Protein AF-A0A7S3UNV9-F1 (afdb_monomer)

Solvent-accessible surface area (backbone atoms only — not comparable to full-atom values): 7408 Å² total; per-residue (Å²): 134,72,67,79,69,52,56,34,62,72,51,47,43,49,57,64,47,16,50,52,36,38,52,50,19,53,47,42,42,50,52,51,50,50,52,62,74,39,43,84,40,73,68,41,42,72,44,40,77,74,46,58,81,75,61,50,29,69,57,27,49,53,32,17,35,69,44,55,42,92,81,70,88,75,78,78,52,71,69,50,49,50,50,46,52,49,54,53,47,36,46,70,75,41,54,66,51,45,53,59,54,51,52,54,54,51,51,44,49,71,68,46,43,64,56,51,53,55,44,38,38,70,41,62,70,49,60,101,82,60,74,124

Nearest PDB structures (foldseek):
  1wox-assembly1_B  TM=8.989E-01  e=9.435E-04  Synechocystis sp. PCC 6803
  5kzl-assembly1_A  TM=8.211E-01  e=1.566E-03  Leptospira interrogans
  1we1-assembly4_D  TM=8.203E-01  e=4.778E-03  Synechocystis sp. PCC 6803
  7u4t-assembly1_1  TM=2.274E-01  e=9.798E-01  Homo sapiens
  6wm3-assembly1_3  TM=2.352E-01  e=2.320E+00  Homo sapiens

Mean predicted aligned error: 7.97 Å

pLDDT: mean 80.89, std 15.2, range [40.84, 97.88]

Sequence (132 aa):
QSVRRRMPLAFADRTLWGRLILEFGWVYAEFESLLKKHSDDEHVARVLPALLPAVRAKAFAADAQYFLGSDHKLEMLPATNHYVKWIQGLGSEDPKQLLVVAYTMIAALLAGGQIIRSFQRTAMGLAADEGL

Organism: Oxyrrhis marina (NCBI:txid2969)

Radius of gyration: 16.24 Å; Cα contacts (8 Å, |Δi|>4): 111; chains: 1; bounding box: 42×36×43 Å

Secondary structure (DSSP, 8-state):
--HHHHHHHHT--HHHHHHHHHHHHHHHHHHHHHHHHTTTSHHHHHHHHHHGGG--HHHHHHHHHHHH-TT---PPPHHHHHHHHHHHHHHHH-GGGHHHHHHHHHHHHHHTHHHHHHHHHHHH---TTS--

InterPro domains:
  IPR002051 Haem oxygenase [PTHR10720] (6-129)
  IPR002051 Haem oxygenase [cd19165] (6-132)
  IPR016053 Haem oxygenase-like [PF01126] (18-131)
  IPR016084 Haem oxygenase-like, multi-helical [G3DSA:1.20.910.10] (1-132)
  IPR016084 Haem oxygenase-like, multi-helical [SSF48613] (11-131)

Structure (mmCIF, N/CA/C/O backbone):
data_AF-A0A7S3UNV9-F1
#
_entry.id   AF-A0A7S3UNV9-F1
#
loop_
_atom_site.group_PDB
_atom_site.id
_atom_site.type_symbol
_atom_site.label_atom_id
_atom_site.label_alt_id
_atom_site.label_comp_id
_atom_site.label_asym_id
_atom_site.label_entity_id
_atom_site.label_seq_id
_atom_site.pdbx_PDB_ins_code
_atom_site.Cartn_x
_atom_site.Cartn_y
_atom_site.Cartn_z
_atom_site.occupancy
_atom_site.B_iso_or_equiv
_atom_site.auth_seq_id
_atom_site.auth_comp_id
_atom_site.auth_asym_id
_atom_site.auth_atom_id
_atom_site.pdbx_PDB_model_num
ATOM 1 N N . GLN A 1 1 ? 23.172 21.349 -11.583 1.00 40.84 1 GLN A N 1
ATOM 2 C CA . GLN A 1 1 ? 22.669 20.754 -12.847 1.00 40.84 1 GLN A CA 1
ATOM 3 C C . GLN A 1 1 ? 22.910 19.231 -12.977 1.00 40.84 1 GLN A C 1
ATOM 5 O O . GLN A 1 1 ? 22.501 18.661 -13.980 1.00 40.84 1 GLN A O 1
ATOM 10 N N . SER A 1 2 ? 23.485 18.525 -11.987 1.00 49.97 2 SER A N 1
ATOM 11 C CA . SER A 1 2 ? 23.842 17.092 -12.111 1.00 49.97 2 SER A CA 1
ATOM 12 C C . SER A 1 2 ? 22.751 16.086 -11.699 1.00 49.97 2 SER A C 1
ATOM 14 O O . SER A 1 2 ? 22.756 14.960 -12.188 1.00 49.97 2 SER A O 1
ATOM 16 N N . VAL A 1 3 ? 21.795 16.467 -10.843 1.00 47.25 3 VAL A N 1
ATOM 17 C CA . VAL A 1 3 ? 20.777 15.538 -10.304 1.00 47.25 3 VAL A CA 1
ATOM 18 C C . VAL A 1 3 ? 19.698 15.185 -11.342 1.00 47.25 3 VAL A C 1
ATOM 20 O O . VAL A 1 3 ? 19.324 14.023 -11.478 1.00 47.25 3 VAL A O 1
ATOM 23 N N . ARG A 1 4 ? 19.270 16.156 -12.164 1.00 45.00 4 ARG A N 1
ATOM 24 C CA . ARG A 1 4 ? 18.191 15.983 -13.162 1.00 45.00 4 ARG A CA 1
ATOM 25 C C . ARG A 1 4 ? 18.486 14.950 -14.257 1.00 45.00 4 ARG A C 1
ATOM 27 O O . ARG A 1 4 ? 17.547 14.420 -14.830 1.00 45.00 4 ARG A O 1
ATOM 34 N N . ARG A 1 5 ? 19.760 14.668 -14.561 1.00 45.50 5 ARG A N 1
ATOM 35 C CA . ARG A 1 5 ? 20.149 13.717 -15.622 1.00 45.50 5 ARG A CA 1
ATOM 36 C C . ARG A 1 5 ? 20.280 12.268 -15.140 1.00 45.50 5 ARG A C 1
ATOM 38 O O . ARG A 1 5 ? 20.221 11.370 -15.965 1.00 45.50 5 ARG A O 1
ATOM 45 N N . ARG A 1 6 ? 20.450 12.028 -13.833 1.00 49.78 6 ARG A N 1
ATOM 46 C CA . ARG A 1 6 ? 20.641 10.671 -13.276 1.00 49.78 6 ARG A CA 1
ATOM 47 C C . ARG A 1 6 ? 19.326 9.966 -12.952 1.00 49.78 6 ARG A C 1
ATOM 49 O O . ARG A 1 6 ? 19.223 8.759 -13.117 1.00 49.78 6 ARG A O 1
ATOM 56 N N . MET A 1 7 ? 18.325 10.731 -12.528 1.00 49.06 7 MET A N 1
ATOM 57 C CA . MET A 1 7 ? 17.007 10.219 -12.146 1.00 49.06 7 MET A CA 1
ATOM 58 C C . MET A 1 7 ? 16.297 9.454 -13.285 1.00 49.06 7 MET A C 1
ATOM 60 O O . MET A 1 7 ? 15.834 8.349 -13.032 1.00 49.06 7 MET A O 1
ATOM 64 N N . PRO A 1 8 ? 16.281 9.943 -14.545 1.00 55.41 8 PRO A N 1
ATOM 65 C CA . PRO A 1 8 ? 15.644 9.233 -15.659 1.00 55.41 8 PRO A CA 1
ATOM 66 C C . PRO A 1 8 ? 16.277 7.867 -15.969 1.00 55.41 8 PRO A C 1
ATOM 68 O O . PRO A 1 8 ? 15.563 6.932 -16.294 1.00 55.41 8 PRO A O 1
ATOM 71 N N . LEU A 1 9 ? 17.599 7.723 -15.815 1.00 54.66 9 LEU A N 1
ATOM 72 C CA . LEU A 1 9 ? 18.312 6.458 -16.046 1.00 54.66 9 LEU A CA 1
ATOM 7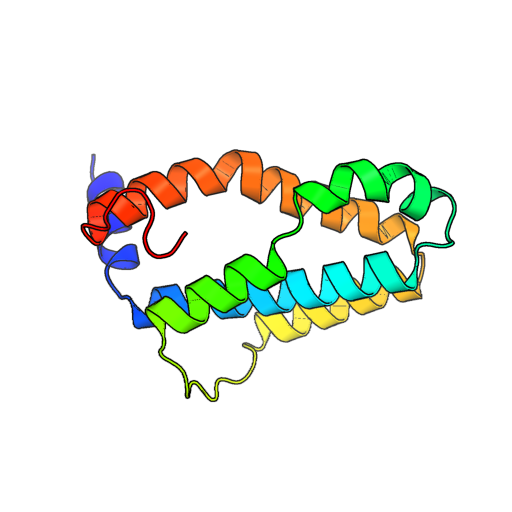3 C C . LEU A 1 9 ? 17.951 5.381 -15.013 1.00 54.66 9 LEU A C 1
ATOM 75 O O . LEU A 1 9 ? 17.797 4.221 -15.375 1.00 54.66 9 LEU A O 1
ATOM 79 N N . ALA A 1 10 ? 17.765 5.761 -13.745 1.00 55.81 10 ALA A N 1
ATOM 80 C CA . ALA A 1 10 ? 17.299 4.838 -12.707 1.00 55.81 10 ALA A CA 1
ATOM 81 C C . ALA A 1 10 ? 15.847 4.373 -12.940 1.00 55.81 10 ALA A C 1
ATOM 83 O O . ALA A 1 10 ? 15.480 3.277 -12.533 1.00 55.81 10 ALA A O 1
ATOM 84 N N . PHE A 1 11 ? 15.041 5.188 -13.629 1.00 61.28 11 PHE A N 1
ATOM 85 C CA . PHE A 1 11 ? 13.677 4.857 -14.046 1.00 61.28 11 PHE A CA 1
ATOM 86 C C . PHE A 1 11 ? 13.594 4.223 -15.440 1.00 61.28 11 PHE A C 1
ATOM 88 O O . PHE A 1 11 ? 12.489 4.047 -15.932 1.00 61.28 11 PHE A O 1
ATOM 95 N N . ALA A 1 12 ? 14.713 3.901 -16.095 1.00 69.69 12 ALA A N 1
ATOM 96 C CA . ALA A 1 12 ? 14.701 3.259 -17.411 1.00 69.69 12 ALA A CA 1
ATOM 97 C C . ALA A 1 12 ? 14.638 1.722 -17.324 1.00 69.69 12 ALA A C 1
ATOM 99 O O . ALA A 1 12 ? 14.251 1.065 -18.290 1.00 69.69 12 ALA A O 1
ATOM 100 N N . ASP A 1 13 ? 14.994 1.138 -16.175 1.00 83.12 13 ASP A N 1
ATOM 101 C CA . ASP A 1 13 ? 14.899 -0.305 -15.956 1.00 83.12 13 ASP A CA 1
ATOM 102 C C . ASP A 1 13 ? 13.440 -0.703 -15.697 1.00 83.12 13 ASP A C 1
ATOM 104 O O . ASP A 1 13 ? 12.874 -0.451 -14.629 1.00 83.12 13 ASP A O 1
ATOM 108 N N . ARG A 1 14 ? 12.829 -1.331 -16.707 1.00 85.44 14 ARG A N 1
ATOM 109 C CA . ARG A 1 14 ? 11.438 -1.794 -16.667 1.00 85.44 14 ARG A CA 1
ATOM 110 C C . ARG A 1 14 ? 11.193 -2.808 -15.556 1.00 85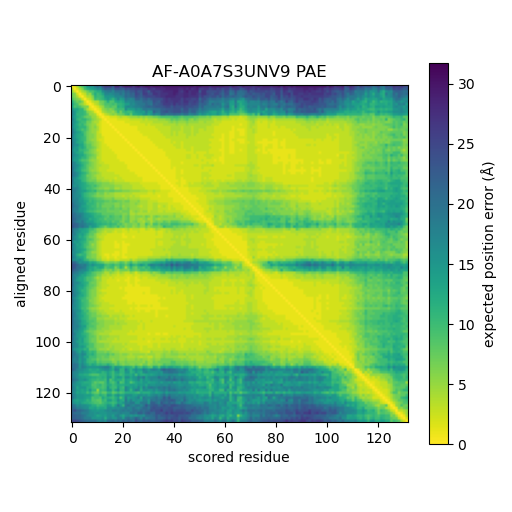.44 14 ARG A C 1
ATOM 112 O O . ARG A 1 14 ? 10.148 -2.747 -14.919 1.00 85.44 14 ARG A O 1
ATOM 119 N N . THR A 1 15 ? 12.136 -3.710 -15.303 1.00 87.25 15 THR A N 1
ATOM 120 C CA . THR A 1 15 ? 11.977 -4.769 -14.301 1.00 87.25 15 THR A CA 1
ATOM 121 C C . THR A 1 15 ? 12.071 -4.192 -12.897 1.00 87.25 15 THR A C 1
ATOM 123 O O . THR A 1 15 ? 11.227 -4.484 -12.051 1.00 87.25 15 THR A O 1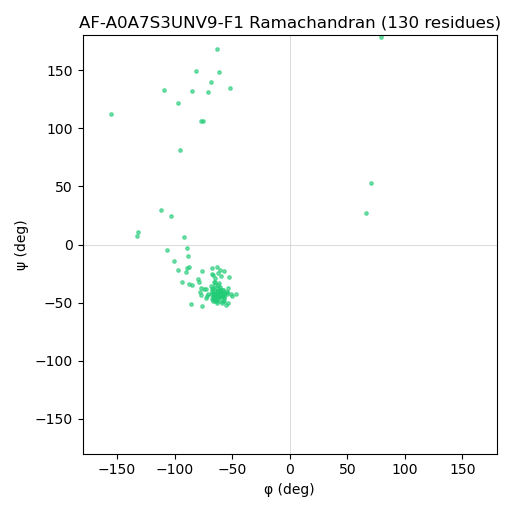
ATOM 126 N N . LEU A 1 16 ? 13.059 -3.330 -12.646 1.00 86.38 16 LEU A N 1
ATOM 127 C CA . LEU A 1 16 ? 13.194 -2.639 -11.363 1.00 86.38 16 LEU A CA 1
ATOM 128 C C . LEU A 1 16 ? 11.979 -1.750 -11.084 1.00 86.38 16 LEU A C 1
ATOM 130 O O . LEU A 1 16 ? 11.471 -1.714 -9.963 1.00 86.38 16 LEU A O 1
ATOM 134 N N . TRP A 1 17 ? 11.489 -1.058 -12.111 1.00 85.25 17 TRP A N 1
ATOM 135 C CA . TRP A 1 17 ? 10.297 -0.234 -11.998 1.00 85.25 17 TRP A CA 1
ATOM 136 C C . TRP A 1 17 ? 9.032 -1.057 -11.738 1.00 85.25 17 TRP A C 1
ATOM 138 O O . TRP A 1 17 ? 8.293 -0.768 -10.799 1.00 85.25 17 TRP A O 1
ATOM 148 N N . GLY A 1 18 ? 8.814 -2.119 -12.515 1.00 88.88 18 GLY A N 1
ATOM 149 C CA . GLY A 1 18 ? 7.702 -3.043 -12.314 1.00 88.88 18 GLY A CA 1
ATOM 150 C C . GLY A 1 18 ? 7.726 -3.672 -10.925 1.00 88.88 18 GLY A C 1
ATOM 151 O O . GLY A 1 18 ? 6.690 -3.769 -10.271 1.00 88.88 18 GLY A O 1
ATOM 152 N N . ARG A 1 19 ? 8.920 -4.011 -10.419 1.00 91.31 19 ARG A N 1
ATOM 153 C CA . ARG A 1 19 ? 9.105 -4.486 -9.047 1.00 91.31 19 ARG A CA 1
ATOM 154 C C . ARG A 1 19 ? 8.657 -3.438 -8.037 1.00 91.31 19 ARG A C 1
ATOM 156 O O . ARG A 1 19 ? 7.909 -3.771 -7.129 1.00 91.31 19 ARG A O 1
ATOM 163 N N . LEU A 1 20 ? 9.089 -2.188 -8.189 1.00 89.06 20 LEU A N 1
ATOM 164 C CA . LEU A 1 20 ? 8.704 -1.108 -7.283 1.00 89.06 20 LEU A CA 1
ATOM 165 C C . LEU A 1 20 ? 7.184 -0.889 -7.273 1.00 89.06 20 LEU A C 1
ATOM 167 O O . LEU A 1 20 ? 6.593 -0.779 -6.202 1.00 89.06 20 LEU A O 1
ATOM 171 N N . ILE A 1 21 ? 6.553 -0.870 -8.451 1.00 89.62 21 ILE A N 1
ATOM 172 C CA . ILE A 1 21 ? 5.092 -0.790 -8.592 1.00 89.62 21 ILE A CA 1
ATOM 173 C C . ILE A 1 21 ? 4.409 -1.945 -7.859 1.00 89.62 21 ILE A C 1
ATOM 175 O O . ILE A 1 21 ? 3.448 -1.703 -7.134 1.00 89.62 21 ILE A O 1
ATOM 179 N N . LEU A 1 22 ? 4.908 -3.175 -8.008 1.00 92.19 22 LEU A N 1
ATOM 180 C CA . LEU A 1 22 ? 4.355 -4.349 -7.334 1.00 92.19 22 LEU A CA 1
ATOM 181 C C . LEU A 1 22 ? 4.443 -4.230 -5.804 1.00 92.19 22 LEU A C 1
ATOM 183 O O . LEU A 1 22 ? 3.456 -4.489 -5.117 1.00 92.19 22 LEU A O 1
ATOM 187 N N . GLU A 1 23 ? 5.584 -3.773 -5.274 1.00 93.69 23 GLU A N 1
ATOM 188 C CA . GLU A 1 23 ? 5.760 -3.548 -3.831 1.00 93.69 23 GLU A CA 1
ATOM 189 C C . GLU A 1 23 ? 4.760 -2.520 -3.286 1.00 93.69 23 GLU A C 1
ATOM 191 O O . GLU A 1 23 ? 4.127 -2.755 -2.256 1.00 93.69 23 GLU A O 1
ATOM 196 N N . PHE A 1 24 ? 4.557 -1.402 -3.995 1.00 90.56 24 PHE A N 1
ATOM 197 C CA . PHE A 1 24 ? 3.495 -0.457 -3.644 1.00 90.56 24 PHE A CA 1
ATOM 198 C C . PHE A 1 24 ? 2.118 -1.115 -3.755 1.00 90.56 24 PHE A C 1
ATOM 200 O O . PHE A 1 24 ? 1.306 -0.979 -2.842 1.00 90.56 24 PHE A O 1
ATOM 207 N N . GLY A 1 25 ? 1.866 -1.868 -4.826 1.00 91.38 25 GLY A N 1
ATOM 208 C CA . GLY A 1 25 ? 0.614 -2.583 -5.056 1.00 91.38 25 GLY A CA 1
ATOM 209 C C . GLY A 1 25 ? 0.183 -3.431 -3.863 1.00 91.38 25 GLY A C 1
ATOM 210 O O . GLY A 1 25 ? -0.972 -3.339 -3.453 1.00 91.38 25 GLY A O 1
ATOM 211 N N . TRP A 1 26 ? 1.106 -4.172 -3.242 1.00 94.44 26 TRP A N 1
ATOM 212 C CA . TRP A 1 26 ? 0.817 -4.949 -2.031 1.00 94.44 26 TRP A CA 1
ATOM 213 C C . TRP A 1 26 ? 0.417 -4.084 -0.834 1.00 94.44 26 TRP A C 1
ATOM 215 O O . TRP A 1 26 ? -0.560 -4.399 -0.156 1.00 94.44 26 TRP A O 1
ATOM 225 N N . VAL A 1 27 ? 1.104 -2.962 -0.602 1.00 93.31 27 VAL A N 1
ATOM 226 C CA . VAL A 1 27 ? 0.747 -2.031 0.483 1.00 93.31 27 VAL A CA 1
ATOM 227 C C . VAL A 1 27 ? -0.642 -1.431 0.266 1.00 93.31 27 VAL A C 1
ATOM 229 O O . VAL A 1 27 ? -1.452 -1.399 1.193 1.00 93.31 27 VAL A O 1
ATOM 232 N N . TYR A 1 28 ? -0.939 -0.971 -0.953 1.00 91.38 28 TYR A N 1
ATOM 233 C CA . TYR A 1 28 ? -2.251 -0.409 -1.282 1.00 91.38 28 TYR A CA 1
ATOM 234 C C . TYR A 1 28 ? -3.355 -1.468 -1.193 1.00 91.38 28 TYR A C 1
ATOM 236 O O . TYR A 1 28 ? -4.431 -1.163 -0.689 1.00 91.38 28 TYR A O 1
ATOM 244 N N . ALA A 1 29 ? -3.095 -2.702 -1.633 1.00 92.69 29 ALA A N 1
ATOM 245 C CA . ALA A 1 29 ? -4.057 -3.798 -1.547 1.00 92.69 29 ALA A CA 1
ATOM 246 C C . ALA A 1 29 ? -4.417 -4.133 -0.094 1.00 92.69 29 ALA A C 1
ATOM 248 O O . ALA A 1 29 ? -5.592 -4.323 0.225 1.00 92.69 29 ALA A O 1
ATOM 249 N N . GLU A 1 30 ? -3.425 -4.160 0.796 1.00 95.25 30 GLU A N 1
ATOM 250 C CA . GLU A 1 30 ? -3.678 -4.407 2.212 1.00 95.25 30 GLU A CA 1
ATOM 251 C C . GLU A 1 30 ? -4.446 -3.245 2.854 1.00 95.25 30 GLU A C 1
ATOM 253 O O . GLU A 1 30 ? -5.453 -3.460 3.527 1.00 95.25 30 GLU A O 1
ATOM 258 N N . PHE A 1 31 ? -4.025 -2.004 2.600 1.00 92.81 31 PHE A N 1
ATOM 259 C CA . PHE A 1 31 ? -4.720 -0.821 3.104 1.00 92.81 31 PHE A CA 1
ATOM 260 C C . PHE A 1 31 ? -6.187 -0.779 2.644 1.00 92.81 31 PHE A C 1
ATOM 262 O O . PHE A 1 31 ? -7.088 -0.528 3.443 1.00 92.81 31 PHE A O 1
ATOM 269 N N . GLU A 1 32 ? -6.445 -1.109 1.377 1.00 91.38 32 GLU A N 1
ATOM 270 C CA . GLU A 1 32 ? -7.795 -1.283 0.834 1.00 91.38 32 GLU A CA 1
ATOM 271 C C . GLU A 1 32 ? -8.623 -2.322 1.573 1.00 91.38 32 GLU A C 1
ATOM 273 O O . GLU A 1 32 ? -9.809 -2.107 1.837 1.00 91.38 32 GLU A O 1
ATOM 278 N N . SER A 1 33 ? -8.012 -3.473 1.841 1.00 93.56 33 SER A N 1
ATOM 279 C CA . SER A 1 33 ? -8.649 -4.574 2.552 1.00 93.56 33 SER A CA 1
ATOM 280 C C . SER A 1 33 ? -9.055 -4.136 3.958 1.00 93.56 33 SER A C 1
ATOM 282 O O . SER A 1 33 ? -10.195 -4.352 4.366 1.00 93.56 33 SER A O 1
ATOM 284 N N . LEU A 1 34 ? -8.170 -3.424 4.663 1.00 94.31 34 LEU A N 1
ATOM 285 C CA . LEU A 1 34 ? -8.430 -2.895 6.002 1.00 94.31 34 LEU A CA 1
ATOM 286 C C . LEU A 1 34 ? -9.535 -1.831 6.003 1.00 94.31 34 LEU A C 1
ATOM 288 O O . LEU A 1 34 ? -10.435 -1.901 6.836 1.00 94.31 34 LEU A O 1
ATOM 292 N N . LEU A 1 35 ? -9.537 -0.897 5.046 1.00 91.25 35 LEU A N 1
ATOM 293 C CA . LEU A 1 35 ? -10.619 0.088 4.919 1.00 91.25 35 LEU A CA 1
ATOM 294 C C . LEU A 1 35 ? -11.985 -0.573 4.692 1.00 91.25 35 LEU A C 1
ATOM 296 O O . LEU A 1 35 ? -12.976 -0.144 5.277 1.00 91.25 35 LEU A O 1
ATOM 300 N N . LYS A 1 36 ? -12.043 -1.624 3.863 1.00 91.88 36 LYS A N 1
ATOM 301 C CA . LYS A 1 36 ? -13.275 -2.397 3.633 1.00 91.88 36 LYS A CA 1
ATOM 302 C C . LYS A 1 36 ? -13.681 -3.187 4.873 1.00 91.88 36 LYS A C 1
ATOM 304 O O . LYS A 1 36 ? -14.853 -3.215 5.213 1.00 91.88 36 LYS A O 1
ATOM 309 N N . LYS A 1 37 ? -12.721 -3.811 5.558 1.00 95.06 37 LYS A N 1
ATOM 310 C CA . LYS A 1 37 ? -12.955 -4.574 6.791 1.00 95.06 37 LYS A CA 1
ATOM 311 C C . LYS A 1 37 ? -13.532 -3.701 7.907 1.00 95.06 37 LYS A C 1
ATOM 313 O O . LYS A 1 37 ? -14.350 -4.178 8.684 1.00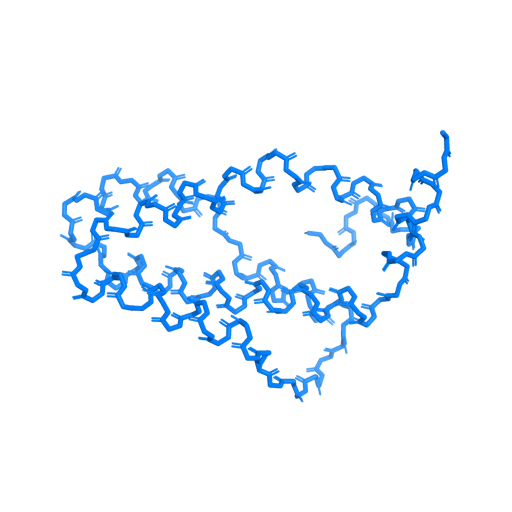 95.06 37 LYS A O 1
ATOM 318 N N . HIS A 1 38 ? -13.097 -2.448 7.990 1.00 94.81 38 HIS A N 1
ATOM 319 C CA . HIS A 1 38 ? -13.519 -1.495 9.014 1.00 94.81 38 HIS A CA 1
ATOM 320 C C . HIS A 1 38 ? -14.528 -0.465 8.488 1.00 94.81 38 HIS A C 1
ATOM 322 O O . HIS A 1 38 ? -14.643 0.618 9.053 1.00 94.81 38 HIS A O 1
ATOM 328 N N . SER A 1 39 ? -15.276 -0.782 7.426 1.00 92.62 39 SER A N 1
ATOM 329 C CA . SER A 1 39 ? -16.246 0.147 6.829 1.00 92.62 39 SER A CA 1
ATOM 330 C C . SER A 1 39 ? -17.396 0.534 7.759 1.00 92.62 39 SER A C 1
ATOM 332 O O . SER A 1 39 ? -18.049 1.541 7.503 1.00 92.62 39 SER A O 1
ATOM 334 N N . ASP A 1 40 ? -17.638 -0.254 8.808 1.00 93.75 40 ASP A N 1
ATOM 335 C CA . ASP A 1 40 ? -18.700 -0.024 9.793 1.00 93.75 40 ASP A CA 1
ATOM 336 C C . ASP A 1 40 ? -18.250 0.881 10.958 1.00 93.75 40 ASP A C 1
ATOM 338 O O . ASP A 1 40 ? -19.080 1.321 11.752 1.00 93.75 40 ASP A O 1
ATOM 342 N N . ASP A 1 41 ? -16.948 1.180 11.073 1.00 95.31 41 ASP A N 1
ATOM 343 C CA . ASP A 1 41 ? -16.442 2.157 12.042 1.00 95.31 41 ASP A CA 1
ATOM 344 C C . ASP A 1 41 ? -16.843 3.578 11.621 1.00 95.31 41 ASP A C 1
ATOM 346 O O . ASP A 1 41 ? -16.619 3.979 10.480 1.00 95.31 41 ASP A O 1
ATOM 350 N N . GLU A 1 42 ? -17.402 4.366 12.546 1.00 94.00 42 GLU A N 1
ATOM 351 C CA . GLU A 1 42 ? -17.947 5.702 12.261 1.00 94.00 42 GLU A CA 1
ATOM 352 C C . GLU A 1 42 ? -16.931 6.628 11.569 1.00 94.00 42 GLU A C 1
ATOM 354 O O . GLU A 1 42 ? -17.269 7.367 10.637 1.00 94.00 42 GLU A O 1
ATOM 359 N N . HIS A 1 43 ? -15.670 6.591 12.001 1.00 91.31 43 HIS A N 1
ATOM 360 C CA . HIS A 1 43 ? -14.641 7.490 11.492 1.00 91.31 43 HIS A CA 1
ATOM 361 C C . HIS A 1 43 ? -14.136 7.048 10.124 1.00 91.31 43 HIS A C 1
ATOM 363 O O . HIS A 1 43 ? -13.951 7.891 9.239 1.00 91.31 43 HIS A O 1
ATOM 369 N N . VAL A 1 44 ? -13.942 5.740 9.937 1.00 91.62 44 VAL A N 1
ATOM 370 C CA . VAL A 1 44 ? -13.562 5.165 8.641 1.00 91.62 44 VAL A CA 1
ATOM 371 C C . VAL A 1 44 ? -14.683 5.383 7.625 1.00 91.62 44 VAL A C 1
ATOM 373 O O . VAL A 1 44 ? -14.428 5.916 6.543 1.00 91.62 44 VAL A O 1
ATOM 376 N N . ALA A 1 45 ? -15.931 5.072 7.985 1.00 91.81 45 ALA A N 1
ATOM 377 C CA . ALA A 1 45 ? -17.109 5.242 7.137 1.00 91.81 45 ALA A CA 1
ATOM 378 C C . ALA A 1 45 ? -17.250 6.679 6.620 1.00 91.81 45 ALA A C 1
ATOM 380 O O . ALA A 1 45 ? -17.552 6.902 5.447 1.00 91.81 45 ALA A O 1
ATOM 381 N N . ARG A 1 46 ? -16.979 7.671 7.477 1.00 89.56 46 ARG A N 1
ATOM 382 C CA . ARG A 1 46 ? -17.108 9.093 7.136 1.00 89.56 46 ARG A CA 1
ATOM 383 C C . ARG A 1 46 ? -16.125 9.555 6.062 1.00 89.56 46 ARG A C 1
ATOM 385 O O . ARG A 1 46 ? -16.451 10.456 5.291 1.00 89.56 46 ARG A O 1
ATOM 392 N N . VAL A 1 47 ? -14.930 8.971 6.011 1.00 84.00 47 VAL A N 1
ATOM 393 C CA . VAL A 1 47 ? -13.903 9.348 5.026 1.00 84.00 47 VAL A CA 1
ATOM 394 C C . VAL A 1 47 ? -13.888 8.438 3.805 1.00 84.00 47 VAL A C 1
ATOM 396 O O . VAL A 1 47 ? -13.404 8.850 2.751 1.00 84.00 47 VAL A O 1
ATOM 399 N N . LEU A 1 48 ? -14.421 7.220 3.923 1.00 85.00 48 LEU A N 1
ATOM 400 C CA . LEU A 1 48 ? -14.357 6.192 2.890 1.00 85.00 48 LEU A CA 1
ATOM 401 C C . LEU A 1 48 ? -14.816 6.697 1.506 1.00 85.00 48 LEU A C 1
ATOM 403 O O . LEU A 1 48 ? -14.088 6.452 0.545 1.00 85.00 48 LEU A O 1
ATOM 407 N N . PRO A 1 49 ? -15.908 7.482 1.362 1.00 84.75 49 PRO A N 1
ATOM 408 C CA . PRO A 1 49 ? -16.316 8.023 0.062 1.00 84.75 49 PRO A CA 1
ATOM 409 C C . PRO A 1 49 ? -15.281 8.949 -0.587 1.00 84.75 49 PRO A C 1
ATOM 411 O O . PRO A 1 49 ? -15.162 8.969 -1.809 1.00 84.75 49 PRO A O 1
ATOM 414 N N . ALA A 1 50 ? -14.527 9.708 0.213 1.00 81.81 50 ALA A N 1
ATOM 415 C CA . ALA A 1 50 ? -13.468 10.587 -0.280 1.00 81.81 50 ALA A CA 1
ATOM 416 C C . ALA A 1 50 ? -12.177 9.816 -0.591 1.00 81.81 50 ALA A C 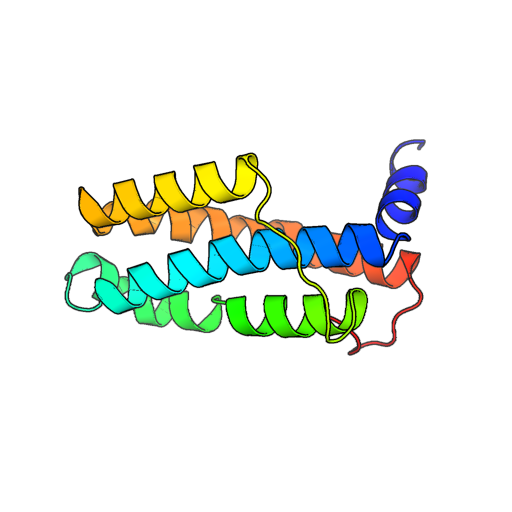1
ATOM 418 O O . ALA A 1 50 ? -11.421 10.211 -1.477 1.00 81.81 50 ALA A O 1
ATOM 419 N N . LEU A 1 51 ? -11.931 8.713 0.124 1.00 79.75 51 LEU A N 1
ATOM 420 C CA . LEU A 1 51 ? -10.763 7.865 -0.091 1.00 79.75 51 LEU A CA 1
ATOM 421 C C . LEU A 1 51 ? -10.926 6.974 -1.322 1.00 79.75 51 LEU A C 1
ATOM 423 O O . LEU A 1 51 ? -9.986 6.899 -2.105 1.00 79.75 51 LEU A O 1
ATOM 427 N N . LEU A 1 52 ? -12.098 6.352 -1.515 1.00 74.94 52 LEU A N 1
ATOM 428 C CA . LEU A 1 52 ? -12.386 5.352 -2.559 1.00 74.94 52 LEU A CA 1
ATOM 429 C C . LEU A 1 52 ? -11.902 5.730 -3.978 1.00 74.94 52 LEU A C 1
ATOM 431 O O . LEU A 1 52 ? -11.313 4.869 -4.632 1.00 74.94 52 LEU A O 1
ATOM 435 N N . PRO A 1 53 ? -12.065 6.977 -4.465 1.00 76.19 53 PRO A N 1
ATOM 436 C CA . PRO A 1 53 ? -11.556 7.377 -5.780 1.00 76.19 53 PRO A CA 1
ATOM 437 C C . PRO A 1 53 ? -10.024 7.410 -5.885 1.00 76.19 53 PRO A C 1
ATOM 439 O O . PRO A 1 53 ? -9.478 7.294 -6.979 1.00 76.19 53 PRO A O 1
ATOM 442 N N . ALA A 1 54 ? -9.323 7.603 -4.766 1.00 71.75 54 ALA A N 1
ATOM 443 C CA . ALA A 1 54 ? -7.864 7.713 -4.712 1.00 71.75 54 ALA A CA 1
ATOM 444 C C . ALA A 1 54 ? -7.164 6.359 -4.537 1.00 71.75 54 ALA A C 1
ATOM 446 O O . ALA A 1 54 ? -5.935 6.283 -4.513 1.00 71.75 54 ALA A O 1
ATOM 447 N N . VAL A 1 55 ? -7.939 5.292 -4.393 1.00 74.19 55 VAL A N 1
ATOM 448 C CA . VAL A 1 55 ? -7.438 3.960 -4.115 1.00 74.19 55 VAL A CA 1
ATOM 449 C C . VAL A 1 55 ? -7.034 3.253 -5.415 1.00 74.19 55 VAL A C 1
ATOM 451 O O . VAL A 1 55 ? -7.766 3.280 -6.402 1.00 74.19 55 VAL A O 1
ATOM 454 N N . ARG A 1 56 ? -5.837 2.650 -5.446 1.00 79.25 56 ARG A N 1
ATOM 455 C CA . ARG A 1 56 ? -5.164 2.275 -6.701 1.00 79.25 56 ARG A CA 1
ATOM 456 C C . ARG A 1 56 ? -4.623 0.847 -6.772 1.00 79.25 56 ARG A C 1
ATOM 458 O O . ARG A 1 56 ? -3.900 0.569 -7.726 1.00 79.25 56 ARG A O 1
ATOM 465 N N . ALA A 1 57 ? -4.939 -0.076 -5.856 1.00 84.88 57 ALA A N 1
ATOM 466 C CA . ALA A 1 57 ? -4.282 -1.394 -5.861 1.00 84.88 57 ALA A CA 1
ATOM 467 C C . ALA A 1 57 ? -4.467 -2.151 -7.187 1.00 84.88 57 ALA A C 1
ATOM 469 O O . ALA A 1 57 ? -3.517 -2.732 -7.706 1.00 84.88 57 ALA A O 1
ATOM 470 N N . LYS A 1 58 ? -5.661 -2.076 -7.795 1.00 86.06 58 LYS A N 1
ATOM 471 C CA . LYS A 1 58 ? -5.919 -2.665 -9.123 1.00 86.06 58 LYS A CA 1
ATOM 472 C C . LYS A 1 58 ? -5.077 -2.036 -10.236 1.00 86.06 58 LYS A C 1
ATOM 474 O O . LYS A 1 58 ? -4.607 -2.761 -11.105 1.00 86.06 58 LYS A O 1
ATOM 479 N N . ALA A 1 59 ? -4.889 -0.716 -10.206 1.00 87.12 59 ALA A N 1
ATOM 480 C CA . ALA A 1 59 ? -4.050 -0.019 -11.179 1.00 87.12 59 ALA A CA 1
ATOM 481 C C . ALA A 1 59 ? -2.580 -0.432 -11.014 1.00 87.12 59 ALA A C 1
ATOM 483 O O . ALA A 1 59 ? -1.957 -0.839 -11.985 1.00 87.12 59 ALA A O 1
ATOM 484 N N . PHE A 1 60 ? -2.073 -0.466 -9.775 1.00 88.88 60 PHE A N 1
ATOM 485 C CA . PHE A 1 60 ? -0.724 -0.968 -9.490 1.00 88.88 60 PHE A CA 1
ATOM 486 C C . PHE A 1 60 ? -0.525 -2.410 -9.974 1.00 88.88 60 PHE A C 1
ATOM 488 O O . PHE A 1 60 ? 0.517 -2.719 -10.542 1.00 88.88 60 PHE A O 1
ATOM 495 N N . ALA A 1 61 ? -1.510 -3.294 -9.789 1.00 87.50 61 ALA A N 1
ATOM 496 C CA . ALA A 1 61 ? -1.423 -4.669 -10.278 1.00 87.50 61 ALA A CA 1
ATOM 497 C C . ALA A 1 61 ? -1.355 -4.743 -11.815 1.00 87.50 61 ALA A C 1
ATOM 499 O O . ALA A 1 61 ? -0.534 -5.484 -12.356 1.00 87.50 61 ALA A O 1
ATOM 500 N N . ALA A 1 62 ? -2.176 -3.954 -12.516 1.00 88.19 62 ALA A N 1
ATOM 501 C CA . ALA A 1 62 ? -2.156 -3.881 -13.977 1.00 88.19 62 ALA A CA 1
ATOM 502 C C . ALA A 1 62 ? -0.820 -3.328 -14.505 1.00 88.19 62 ALA A C 1
ATOM 504 O O . ALA A 1 62 ? -0.230 -3.906 -15.419 1.00 88.19 62 ALA A O 1
ATOM 505 N N . ASP A 1 63 ? -0.299 -2.268 -13.884 1.00 87.44 63 ASP A N 1
ATOM 506 C CA . ASP A 1 63 ? 0.991 -1.686 -14.257 1.00 87.44 63 ASP A CA 1
ATOM 507 C C . ASP A 1 63 ? 2.143 -2.660 -13.977 1.00 87.44 63 ASP A C 1
ATOM 509 O O . ASP A 1 63 ? 3.027 -2.846 -14.814 1.00 87.44 63 ASP A O 1
ATOM 513 N N . ALA A 1 64 ? 2.121 -3.349 -12.830 1.00 89.25 64 ALA A N 1
ATOM 514 C CA . ALA A 1 64 ? 3.117 -4.364 -12.500 1.00 89.25 64 ALA A CA 1
ATOM 515 C C . ALA A 1 64 ? 3.117 -5.486 -13.544 1.00 89.25 64 ALA A C 1
ATOM 517 O O . ALA A 1 64 ? 4.183 -5.873 -14.020 1.00 89.25 64 ALA A O 1
ATOM 518 N N . GLN A 1 65 ? 1.937 -5.956 -13.962 1.00 89.25 65 GLN A N 1
ATOM 519 C CA . GLN A 1 65 ? 1.808 -6.946 -15.030 1.00 89.25 65 GLN A CA 1
ATOM 520 C C . GLN A 1 65 ? 2.357 -6.428 -16.368 1.00 89.25 65 GLN A C 1
ATOM 522 O O . GLN A 1 65 ? 3.041 -7.171 -17.070 1.00 89.25 65 GLN A O 1
ATOM 527 N N . TYR A 1 66 ? 2.117 -5.162 -16.718 1.00 87.56 66 TYR A N 1
ATOM 528 C CA . TYR A 1 66 ? 2.664 -4.556 -17.937 1.00 87.56 66 TYR A CA 1
ATOM 529 C C . TYR A 1 66 ? 4.203 -4.516 -17.940 1.00 87.56 66 TYR A C 1
ATOM 531 O O . TYR A 1 66 ? 4.841 -4.759 -18.970 1.00 87.56 66 TYR A O 1
ATOM 539 N N . PHE A 1 67 ? 4.824 -4.218 -16.796 1.00 86.50 67 PHE A N 1
ATOM 540 C CA . PHE A 1 67 ? 6.283 -4.113 -16.697 1.00 86.50 67 PHE A CA 1
ATOM 541 C C . PHE A 1 67 ? 6.992 -5.455 -16.470 1.00 86.50 67 PHE A C 1
ATOM 543 O O . PHE A 1 67 ? 8.088 -5.642 -16.998 1.00 86.50 67 PHE A O 1
ATOM 550 N N . LEU A 1 68 ? 6.388 -6.377 -15.714 1.00 88.94 68 LEU A N 1
ATOM 551 C CA . LEU A 1 68 ? 6.992 -7.654 -15.308 1.00 88.94 68 LEU A CA 1
ATOM 552 C C . LEU A 1 68 ? 6.528 -8.862 -16.139 1.00 88.94 68 LEU A C 1
ATOM 554 O O . LEU A 1 68 ? 7.146 -9.922 -16.058 1.00 88.94 68 LEU A O 1
ATOM 558 N N . GLY A 1 69 ? 5.452 -8.731 -16.920 1.00 86.88 69 GLY A N 1
ATOM 559 C CA . GLY A 1 69 ? 4.789 -9.853 -17.591 1.00 86.88 69 GLY A CA 1
ATOM 560 C C . GLY A 1 69 ? 3.878 -10.658 -16.654 1.00 86.88 69 GLY A C 1
ATOM 561 O O . GLY A 1 69 ? 3.756 -10.359 -15.471 1.00 86.88 69 GLY A O 1
ATOM 562 N N . SER A 1 70 ? 3.209 -11.685 -17.181 1.00 75.75 70 SER A N 1
ATOM 563 C CA . SER A 1 70 ? 2.125 -12.407 -16.488 1.00 75.75 70 SER A CA 1
ATOM 564 C C . SER A 1 70 ? 2.569 -13.389 -15.391 1.00 75.75 70 SER A C 1
ATOM 566 O O . SER A 1 70 ? 1.778 -13.686 -14.504 1.00 75.75 70 SER A O 1
ATOM 568 N N . ASP A 1 71 ? 3.814 -13.878 -15.425 1.00 68.75 71 ASP A N 1
ATOM 569 C CA . ASP A 1 71 ? 4.281 -15.015 -14.603 1.00 68.75 71 ASP A CA 1
ATOM 570 C C . ASP A 1 71 ? 5.304 -14.627 -13.518 1.00 68.75 71 ASP A C 1
ATOM 572 O O . ASP A 1 71 ? 6.174 -15.414 -13.132 1.00 68.75 71 ASP A O 1
ATOM 576 N N . HIS A 1 72 ? 5.228 -13.402 -12.996 1.00 72.12 72 HIS A N 1
ATOM 577 C CA . HIS A 1 72 ? 6.153 -12.958 -11.955 1.00 72.12 72 HIS A CA 1
ATOM 578 C C . HIS A 1 72 ? 5.811 -13.582 -10.586 1.00 72.12 72 HIS A C 1
ATOM 580 O O . HIS A 1 72 ? 4.862 -13.191 -9.913 1.00 72.12 72 HIS A O 1
ATOM 586 N N . LYS A 1 73 ? 6.624 -14.548 -10.134 1.00 76.31 73 LYS A N 1
ATOM 587 C CA . LYS A 1 73 ? 6.585 -15.099 -8.765 1.00 76.31 73 LYS A CA 1
ATOM 588 C C . LYS A 1 73 ? 7.607 -14.387 -7.890 1.00 76.31 73 LYS A C 1
ATOM 590 O O . LYS A 1 73 ? 8.730 -14.857 -7.715 1.00 76.31 73 LYS A O 1
ATOM 595 N N . LEU A 1 74 ? 7.232 -13.212 -7.403 1.00 86.44 74 LEU A N 1
ATOM 596 C CA . LEU A 1 74 ? 8.076 -12.399 -6.536 1.00 86.44 74 LEU A CA 1
ATOM 597 C C . LEU A 1 74 ? 7.507 -12.398 -5.122 1.00 86.44 74 LEU A C 1
ATOM 599 O O . LEU A 1 74 ? 6.319 -12.165 -4.930 1.00 86.44 74 LEU A O 1
ATOM 603 N N . GLU A 1 75 ? 8.377 -12.625 -4.145 1.00 91.56 75 GLU A N 1
ATOM 604 C CA . GLU A 1 75 ? 8.053 -12.460 -2.729 1.00 91.56 75 GLU A CA 1
ATOM 605 C C . GLU A 1 75 ? 8.165 -10.991 -2.319 1.00 91.56 75 GLU A C 1
ATOM 607 O O . GLU A 1 75 ? 9.022 -10.263 -2.838 1.00 91.56 75 GLU A O 1
ATOM 612 N N . MET A 1 76 ? 7.346 -10.585 -1.345 1.00 94.56 76 MET A N 1
ATOM 613 C CA . MET A 1 76 ? 7.427 -9.268 -0.709 1.00 94.56 76 MET A CA 1
ATOM 614 C C . MET A 1 76 ? 8.836 -8.971 -0.209 1.00 94.56 76 MET A C 1
ATOM 616 O O . MET A 1 76 ? 9.459 -9.797 0.466 1.00 94.56 76 MET A O 1
ATOM 620 N N . LEU A 1 77 ? 9.328 -7.755 -0.470 1.00 95.69 77 LEU A N 1
ATOM 621 C CA . LEU A 1 77 ? 10.534 -7.300 0.214 1.00 95.69 77 LEU A CA 1
ATOM 622 C C . LEU A 1 77 ? 10.286 -7.242 1.731 1.00 95.69 77 LEU A C 1
ATOM 62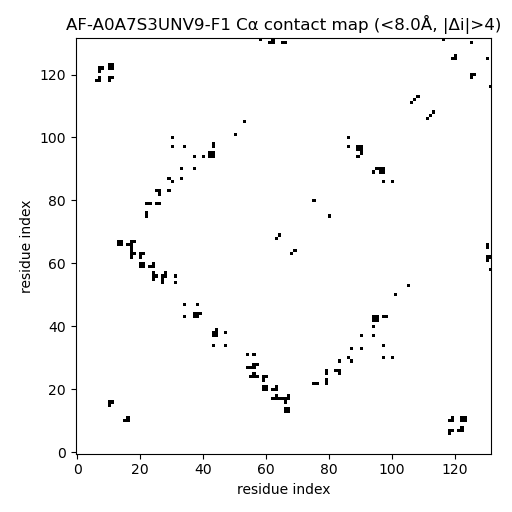4 O O . LEU A 1 77 ? 9.180 -6.903 2.165 1.00 95.69 77 LEU A O 1
ATOM 628 N N . PRO A 1 78 ? 11.317 -7.479 2.566 1.00 97.25 78 PRO A N 1
ATOM 629 C CA . PRO A 1 78 ? 11.185 -7.376 4.018 1.00 97.25 78 PRO A CA 1
ATOM 630 C C . PRO A 1 78 ? 10.626 -6.026 4.482 1.00 97.25 78 PRO A C 1
ATOM 632 O O . PRO A 1 78 ? 9.809 -5.984 5.398 1.00 97.25 78 PRO A O 1
ATOM 635 N N . ALA A 1 79 ? 11.021 -4.932 3.821 1.00 95.00 79 ALA A N 1
ATOM 636 C CA . ALA A 1 79 ? 10.523 -3.591 4.117 1.00 95.00 79 ALA A CA 1
ATOM 637 C C . ALA A 1 79 ? 9.016 -3.456 3.840 1.00 95.00 79 ALA A C 1
ATOM 639 O O . ALA A 1 79 ? 8.282 -2.924 4.670 1.00 95.00 79 ALA A O 1
ATOM 640 N N . THR A 1 80 ? 8.547 -3.991 2.713 1.00 95.81 80 THR A N 1
ATOM 641 C CA . THR A 1 80 ? 7.126 -4.001 2.345 1.00 95.81 80 THR A CA 1
ATOM 642 C C . THR A 1 80 ? 6.319 -4.841 3.317 1.00 95.81 80 THR A C 1
ATOM 644 O O . THR A 1 80 ? 5.327 -4.365 3.857 1.00 95.81 80 THR A O 1
ATOM 647 N N . ASN A 1 81 ? 6.787 -6.052 3.625 1.00 97.50 81 ASN A N 1
ATOM 648 C CA . ASN A 1 81 ? 6.139 -6.926 4.600 1.00 97.50 81 ASN A CA 1
ATOM 649 C C . ASN A 1 81 ? 6.065 -6.276 5.992 1.00 97.50 81 ASN A C 1
ATOM 651 O O . ASN A 1 81 ? 5.041 -6.352 6.664 1.00 97.50 81 ASN A O 1
ATOM 655 N N . HIS A 1 82 ? 7.131 -5.599 6.429 1.00 97.81 82 HIS A N 1
ATOM 656 C CA . HIS A 1 82 ? 7.121 -4.851 7.686 1.00 97.81 82 HIS A CA 1
ATOM 657 C C . HIS A 1 82 ? 6.070 -3.732 7.669 1.00 97.81 82 HIS A C 1
ATOM 659 O O . HIS A 1 82 ? 5.327 -3.577 8.635 1.00 97.81 82 HIS A O 1
ATOM 665 N N . TYR A 1 83 ? 5.969 -2.985 6.567 1.00 95.88 83 TYR A N 1
ATOM 666 C CA . TYR A 1 83 ? 4.975 -1.921 6.426 1.00 95.88 83 TYR A CA 1
ATOM 667 C C . TYR A 1 83 ? 3.537 -2.463 6.404 1.00 95.88 83 TYR A C 1
ATOM 669 O O . TYR A 1 83 ? 2.676 -1.926 7.095 1.00 95.88 83 TYR A O 1
ATOM 677 N N . VAL A 1 84 ? 3.292 -3.566 5.687 1.00 97.12 84 VAL A N 1
ATOM 678 C CA . VAL A 1 84 ? 2.014 -4.303 5.667 1.00 97.12 84 VAL A CA 1
ATOM 679 C C . VAL A 1 84 ? 1.616 -4.743 7.080 1.00 97.12 84 VAL A C 1
ATOM 681 O O . VAL A 1 84 ? 0.507 -4.470 7.532 1.00 97.12 84 VAL A O 1
ATOM 684 N N . LYS A 1 85 ? 2.536 -5.355 7.829 1.00 97.88 85 LYS A N 1
ATOM 685 C CA . LYS A 1 85 ? 2.273 -5.758 9.219 1.00 97.88 85 LYS A CA 1
ATOM 686 C C . LYS A 1 85 ? 1.994 -4.570 10.130 1.00 97.88 85 LYS A C 1
ATOM 688 O O . LYS A 1 85 ? 1.144 -4.656 11.011 1.00 97.88 85 LYS A O 1
ATOM 693 N N . TRP A 1 86 ? 2.694 -3.460 9.919 1.00 96.81 86 TRP A N 1
ATOM 694 C CA . TRP A 1 86 ? 2.466 -2.240 10.679 1.00 96.81 86 TRP A CA 1
ATOM 695 C C . TRP A 1 86 ? 1.054 -1.687 10.445 1.00 96.81 86 TRP A C 1
ATOM 697 O O . TRP A 1 86 ? 0.339 -1.473 11.420 1.00 96.81 86 TRP A O 1
ATOM 707 N N . ILE A 1 87 ? 0.595 -1.554 9.191 1.00 96.19 87 ILE A N 1
ATOM 708 C CA . ILE A 1 87 ? -0.772 -1.068 8.908 1.00 96.19 87 ILE A CA 1
ATOM 709 C C . ILE A 1 87 ? -1.859 -2.022 9.424 1.00 96.19 87 ILE A C 1
ATOM 711 O O . ILE A 1 87 ? -2.892 -1.562 9.910 1.00 96.19 87 ILE A O 1
ATOM 715 N N . GLN A 1 88 ? -1.613 -3.336 9.386 1.00 97.19 88 GLN A N 1
ATOM 716 C CA . GLN A 1 88 ? -2.495 -4.339 9.992 1.00 97.19 88 GLN A CA 1
ATOM 717 C C . GLN A 1 88 ? -2.604 -4.148 11.507 1.00 97.19 88 GLN A C 1
ATOM 719 O O . GLN A 1 88 ? -3.702 -4.246 12.061 1.00 97.19 88 GLN A O 1
ATOM 724 N N . GLY A 1 89 ? -1.477 -3.857 12.165 1.00 97.62 89 GLY A N 1
ATOM 725 C CA . GLY A 1 89 ? -1.422 -3.521 13.586 1.00 97.62 89 GLY A CA 1
ATOM 726 C C . GLY A 1 89 ? -2.270 -2.295 13.910 1.00 97.62 89 GLY A C 1
ATOM 727 O O . GLY A 1 89 ? -3.145 -2.391 14.764 1.00 97.62 89 GLY A O 1
ATOM 728 N N . LEU A 1 90 ? -2.098 -1.201 13.158 1.00 95.56 90 LEU A N 1
ATOM 729 C CA . LEU A 1 90 ? -2.885 0.028 13.336 1.00 95.56 90 LEU A CA 1
ATOM 730 C C . LEU A 1 90 ? -4.392 -0.241 13.247 1.00 95.56 90 LEU A C 1
ATOM 732 O O . LEU A 1 90 ? -5.136 0.123 14.150 1.00 95.56 90 LEU A O 1
ATOM 736 N N . GLY A 1 91 ? -4.843 -0.910 12.178 1.00 94.00 91 GLY A N 1
ATOM 737 C CA . GLY A 1 91 ? -6.268 -1.199 11.980 1.00 94.00 91 GLY A CA 1
ATOM 738 C C . GLY A 1 91 ? -6.854 -2.146 13.030 1.00 94.00 91 GLY A C 1
ATOM 739 O O . GLY A 1 91 ? -8.037 -2.056 13.347 1.00 94.00 91 GLY A O 1
ATOM 740 N N . SER A 1 92 ? -6.029 -3.038 13.587 1.00 95.38 92 SER A N 1
ATOM 741 C CA . SER A 1 92 ? -6.448 -3.958 14.651 1.00 95.38 92 SER A CA 1
ATOM 742 C C . SER A 1 92 ? -6.500 -3.290 16.027 1.00 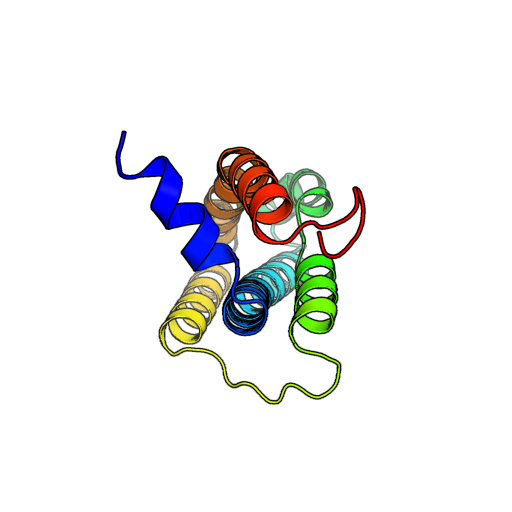95.38 92 SER A C 1
ATOM 744 O O . SER A 1 92 ? -7.328 -3.680 16.845 1.00 95.38 92 SER A O 1
ATOM 746 N N . GLU A 1 93 ? -5.622 -2.319 16.288 1.00 96.31 93 GLU A N 1
ATOM 747 C CA . GLU A 1 93 ? -5.574 -1.563 17.543 1.00 96.31 93 GLU A CA 1
ATOM 748 C C . GLU A 1 93 ? -6.688 -0.510 17.611 1.00 96.31 93 GLU A C 1
ATOM 750 O O . GLU A 1 93 ? -7.457 -0.481 18.570 1.00 96.31 93 GLU A O 1
ATOM 755 N N . ASP A 1 94 ? -6.793 0.335 16.584 1.00 95.75 94 ASP A N 1
ATOM 756 C CA . ASP A 1 94 ? -7.837 1.349 16.455 1.00 95.75 94 ASP A CA 1
ATOM 757 C C . ASP A 1 94 ? -8.047 1.694 14.967 1.00 95.75 94 ASP A C 1
ATOM 759 O O . ASP A 1 94 ? -7.176 2.322 14.352 1.00 95.75 94 ASP A O 1
ATOM 763 N N . PRO A 1 95 ? -9.208 1.356 14.370 1.00 94.69 95 PRO A N 1
ATOM 764 C CA . PRO A 1 95 ? -9.497 1.623 12.961 1.00 94.69 95 PRO A CA 1
ATOM 765 C C . PRO A 1 95 ? -9.290 3.081 12.529 1.00 94.69 95 PRO A C 1
ATOM 767 O O . PRO A 1 95 ? -8.915 3.333 11.381 1.00 94.69 95 PRO A O 1
ATOM 770 N N . LYS A 1 96 ? -9.443 4.054 13.440 1.00 93.88 96 LYS A N 1
ATOM 771 C CA . LYS A 1 96 ? -9.157 5.474 13.163 1.00 93.88 96 LYS A CA 1
ATOM 772 C C . LYS A 1 96 ? -7.712 5.732 12.760 1.00 93.88 96 LYS A C 1
ATOM 774 O O . LYS A 1 96 ? -7.438 6.690 12.039 1.00 93.88 96 LYS A O 1
ATOM 779 N N . GLN A 1 97 ? -6.769 4.905 13.199 1.00 94.50 97 GLN A N 1
ATOM 780 C CA . GLN A 1 97 ? -5.358 5.078 12.857 1.00 94.50 97 GLN A CA 1
ATOM 781 C C . GLN A 1 97 ? -5.096 4.842 11.360 1.00 94.50 97 GLN A C 1
ATOM 783 O O . GLN A 1 97 ? -4.137 5.389 10.809 1.00 94.50 97 GLN A O 1
ATOM 788 N N . LEU A 1 98 ? -5.998 4.147 10.653 1.00 93.31 98 LEU A N 1
ATOM 789 C CA . LEU A 1 98 ? -5.952 4.019 9.191 1.00 93.31 98 LEU A CA 1
ATOM 790 C C . LEU A 1 98 ? -6.063 5.377 8.477 1.00 93.31 98 LEU A C 1
ATOM 792 O O . LEU A 1 98 ? -5.583 5.516 7.353 1.00 93.31 98 LEU A O 1
ATOM 796 N N . LEU A 1 99 ? -6.614 6.410 9.127 1.00 90.75 99 LEU A N 1
ATOM 797 C CA . LEU A 1 99 ? -6.679 7.769 8.576 1.00 90.75 99 LEU A CA 1
ATOM 798 C C . LEU A 1 99 ? -5.290 8.395 8.383 1.00 90.75 99 LEU A C 1
ATOM 800 O O . LEU A 1 99 ? -5.082 9.154 7.435 1.00 90.75 99 LEU A O 1
ATOM 804 N N . VAL A 1 100 ? -4.318 8.053 9.236 1.00 90.12 100 VAL A N 1
ATOM 805 C CA . VAL A 1 100 ? -2.924 8.519 9.109 1.00 90.12 100 VAL A CA 1
ATOM 806 C C . VAL A 1 100 ? -2.275 7.923 7.861 1.00 90.12 100 VAL A C 1
ATOM 808 O O . VAL A 1 100 ? -1.590 8.619 7.102 1.00 90.12 100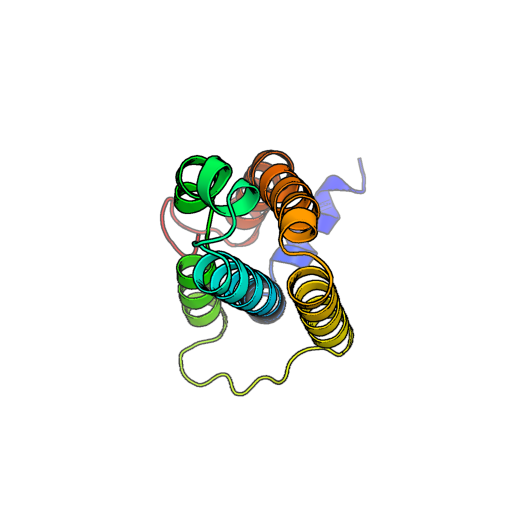 VAL A O 1
ATOM 811 N N . VAL A 1 101 ? -2.532 6.636 7.620 1.00 90.69 101 VAL A N 1
ATOM 812 C CA . VAL A 1 101 ? -2.077 5.927 6.420 1.00 90.69 101 VAL A CA 1
ATOM 813 C C . VAL A 1 101 ? -2.727 6.542 5.180 1.00 90.69 101 VAL A C 1
ATOM 815 O O . VAL A 1 101 ? -2.023 6.914 4.240 1.00 90.69 101 VAL A O 1
ATOM 818 N N . ALA A 1 102 ? -4.044 6.764 5.223 1.00 88.12 102 ALA A N 1
ATOM 819 C CA . ALA A 1 102 ? -4.808 7.400 4.152 1.00 88.12 102 ALA A CA 1
ATOM 820 C C . ALA A 1 102 ? -4.224 8.763 3.753 1.00 88.12 102 ALA A C 1
ATOM 822 O O . ALA A 1 102 ? -3.955 9.009 2.575 1.00 88.12 102 ALA A O 1
ATOM 823 N N . TYR A 1 103 ? -3.977 9.629 4.743 1.00 87.12 103 TYR A N 1
ATOM 824 C CA . TYR A 1 103 ? -3.382 10.946 4.534 1.00 87.12 103 TYR A CA 1
ATOM 825 C C . TYR A 1 103 ? -2.012 10.845 3.858 1.00 87.12 103 TYR A C 1
ATOM 827 O O . TYR A 1 103 ? -1.764 11.508 2.850 1.00 87.12 103 TYR A O 1
ATOM 835 N N . THR A 1 104 ? -1.141 9.976 4.374 1.00 85.81 104 THR A N 1
ATOM 836 C CA . THR A 1 104 ? 0.227 9.815 3.863 1.00 85.81 104 THR A CA 1
ATOM 837 C C . THR A 1 104 ? 0.234 9.320 2.415 1.00 85.81 104 THR A C 1
ATOM 839 O O . THR A 1 104 ? 0.958 9.859 1.576 1.00 85.81 104 THR A O 1
ATOM 842 N N . MET A 1 105 ? -0.595 8.323 2.094 1.00 82.06 105 MET A N 1
ATOM 843 C CA . MET A 1 105 ? -0.652 7.722 0.757 1.00 82.06 105 MET A CA 1
ATOM 844 C C . MET A 1 105 ? -1.279 8.665 -0.276 1.00 82.06 105 MET A C 1
ATOM 846 O O . MET A 1 105 ? -0.744 8.822 -1.374 1.00 82.06 105 MET A O 1
ATOM 850 N N . ILE A 1 106 ? -2.364 9.360 0.079 1.00 76.81 106 ILE A N 1
ATOM 851 C CA . ILE A 1 106 ? -3.000 10.336 -0.818 1.00 76.81 106 ILE A CA 1
ATOM 852 C C . ILE A 1 106 ? -2.077 11.522 -1.077 1.00 76.81 106 ILE A C 1
ATOM 854 O O . ILE A 1 106 ? -1.909 11.923 -2.229 1.00 76.81 106 ILE A O 1
ATOM 858 N N . ALA A 1 107 ? -1.432 12.058 -0.038 1.00 78.88 107 ALA A N 1
ATOM 859 C CA . ALA A 1 107 ? -0.470 13.143 -0.202 1.00 78.88 107 ALA A CA 1
ATOM 860 C C . ALA A 1 107 ? 0.686 12.731 -1.129 1.00 78.88 107 ALA A C 1
ATOM 862 O O . ALA A 1 107 ? 1.069 13.500 -2.012 1.00 78.88 107 ALA A O 1
ATOM 863 N N . ALA A 1 108 ? 1.196 11.500 -0.997 1.00 76.62 108 ALA A N 1
ATOM 864 C CA . ALA A 1 108 ? 2.238 10.973 -1.876 1.00 76.62 108 ALA A CA 1
ATOM 865 C C . ALA A 1 108 ? 1.782 10.880 -3.345 1.00 76.62 108 ALA A C 1
ATOM 867 O O . ALA A 1 108 ? 2.525 11.281 -4.248 1.00 76.62 108 ALA A O 1
ATOM 868 N N . LEU A 1 109 ? 0.556 10.408 -3.597 1.00 70.81 109 LEU A N 1
ATOM 869 C CA . LEU A 1 109 ? -0.007 10.316 -4.949 1.00 70.81 109 LEU A CA 1
ATOM 870 C C . LEU A 1 109 ? -0.236 11.694 -5.582 1.00 70.81 109 LEU A C 1
ATOM 872 O O . LEU A 1 109 ? 0.120 11.897 -6.745 1.00 70.81 109 LEU A O 1
ATOM 876 N N . LEU A 1 110 ? -0.799 12.638 -4.823 1.00 69.94 110 LEU A N 1
ATOM 877 C CA . LEU A 1 110 ? -1.130 13.976 -5.317 1.00 69.94 110 LEU A CA 1
ATOM 878 C C . LEU A 1 110 ? 0.113 14.847 -5.533 1.00 69.94 110 LEU A C 1
ATOM 880 O O . LEU A 1 110 ? 0.171 15.584 -6.516 1.00 69.94 110 LEU A O 1
ATOM 884 N N . ALA A 1 111 ? 1.115 14.754 -4.655 1.00 66.06 111 ALA A N 1
ATOM 885 C CA . ALA A 1 111 ? 2.324 15.569 -4.754 1.00 66.06 111 ALA A CA 1
ATOM 886 C C . ALA A 1 111 ? 3.386 14.944 -5.673 1.00 66.06 111 ALA A C 1
ATOM 888 O O . ALA A 1 111 ? 3.921 15.605 -6.564 1.00 66.06 111 ALA A O 1
ATOM 889 N N . GLY A 1 112 ? 3.717 13.668 -5.454 1.00 60.03 112 GLY A N 1
ATOM 890 C CA . GLY A 1 112 ? 4.851 13.007 -6.104 1.00 60.03 112 GLY A CA 1
ATOM 891 C C . GLY A 1 112 ? 4.489 12.252 -7.381 1.00 60.03 112 GLY A C 1
ATOM 892 O O . GLY A 1 112 ? 5.292 12.207 -8.314 1.00 60.03 112 GLY A O 1
ATOM 893 N N . GLY A 1 113 ? 3.276 11.695 -7.459 1.00 63.31 113 GLY 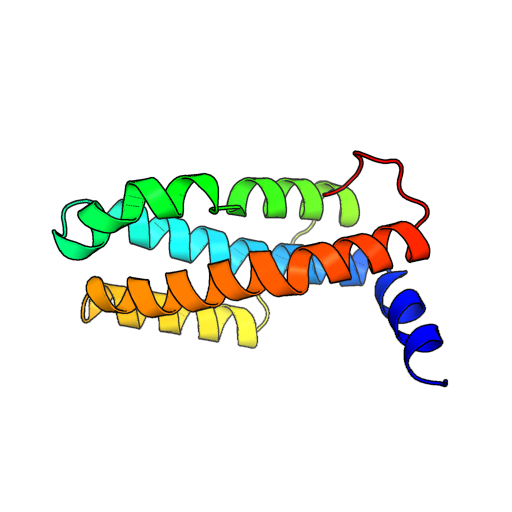A N 1
ATOM 894 C CA . GLY A 1 113 ? 2.862 10.816 -8.559 1.00 63.31 113 GLY A CA 1
ATOM 895 C C . GLY A 1 113 ? 2.908 11.483 -9.936 1.00 63.31 113 GLY A C 1
ATOM 896 O O . GLY A 1 113 ? 3.373 10.880 -10.901 1.00 63.31 113 GLY A O 1
ATOM 897 N N . GLN A 1 114 ? 2.516 12.756 -10.028 1.00 65.19 114 GLN A N 1
ATOM 898 C CA . GLN A 1 114 ? 2.543 13.518 -11.287 1.00 65.19 114 GLN A CA 1
ATOM 899 C C . GLN A 1 114 ? 3.973 13.803 -11.772 1.00 65.19 114 GLN A C 1
ATOM 901 O O . GLN A 1 114 ? 4.262 13.760 -12.970 1.00 65.19 114 GLN A O 1
ATOM 906 N N . ILE A 1 115 ? 4.891 14.050 -10.836 1.00 57.69 115 ILE A N 1
ATOM 907 C CA . ILE A 1 115 ? 6.302 14.316 -11.132 1.00 57.69 115 ILE A CA 1
ATOM 908 C C . ILE A 1 115 ? 6.998 13.025 -11.578 1.00 57.69 115 ILE A C 1
ATOM 910 O O . ILE A 1 115 ? 7.714 13.023 -12.580 1.00 57.69 115 ILE A O 1
ATOM 914 N N . ILE A 1 116 ? 6.746 11.914 -10.880 1.00 62.12 116 ILE A N 1
ATOM 915 C CA . ILE A 1 116 ? 7.282 10.594 -11.236 1.00 62.12 116 ILE A CA 1
ATOM 916 C C . ILE A 1 116 ? 6.769 10.172 -12.616 1.00 62.12 116 ILE A C 1
ATOM 918 O O . ILE A 1 116 ? 7.572 9.805 -13.471 1.00 62.12 116 ILE A O 1
ATOM 922 N N . ARG A 1 117 ? 5.468 10.343 -12.884 1.00 64.12 117 ARG A N 1
ATOM 923 C CA . ARG A 1 117 ? 4.849 10.090 -14.195 1.00 64.12 117 ARG A CA 1
ATOM 924 C C . ARG A 1 117 ? 5.543 10.852 -15.330 1.00 64.12 117 ARG A C 1
ATOM 926 O O . ARG A 1 117 ? 5.799 10.283 -16.389 1.00 64.12 117 ARG A O 1
ATOM 933 N N . SER A 1 118 ? 5.887 12.121 -15.111 1.00 63.03 118 SER A N 1
ATOM 934 C CA . SER A 1 118 ? 6.614 12.937 -16.095 1.00 63.03 118 SER A CA 1
ATOM 935 C C . SER A 1 118 ? 8.027 12.402 -16.375 1.00 63.03 118 SER A C 1
ATOM 937 O O . SER A 1 118 ? 8.440 12.281 -17.535 1.00 63.03 118 SER A O 1
ATOM 939 N N . PHE A 1 119 ? 8.757 12.003 -15.328 1.00 63.38 119 PHE A N 1
ATOM 940 C CA . PHE A 1 119 ? 10.098 11.435 -15.482 1.00 63.38 119 PHE A CA 1
ATOM 941 C C . PHE A 1 119 ? 10.090 10.073 -16.173 1.00 63.38 119 PHE A C 1
ATOM 943 O O . PHE A 1 119 ? 10.931 9.826 -17.032 1.00 63.38 119 PHE A O 1
ATOM 950 N N . GLN A 1 120 ? 9.120 9.226 -15.848 1.00 63.81 120 GLN A N 1
ATOM 951 C CA . GLN A 1 120 ? 8.955 7.905 -16.444 1.00 63.81 120 GLN A CA 1
ATOM 952 C C . GLN A 1 120 ? 8.670 7.946 -17.939 1.00 63.81 120 GLN A C 1
ATOM 954 O O . GLN A 1 120 ? 9.361 7.292 -18.715 1.00 63.81 120 GLN A O 1
ATOM 959 N N . ARG A 1 121 ? 7.694 8.762 -18.356 1.00 68.31 121 ARG A N 1
ATOM 960 C CA . ARG A 1 121 ? 7.356 8.931 -19.777 1.00 68.31 121 ARG A CA 1
ATOM 961 C C . ARG A 1 121 ? 8.565 9.388 -20.581 1.00 68.31 121 ARG A C 1
ATOM 963 O O . ARG A 1 121 ? 8.840 8.853 -21.649 1.00 68.31 121 ARG A O 1
ATOM 970 N N . THR A 1 122 ? 9.311 10.342 -20.028 1.00 62.78 122 THR A N 1
ATOM 971 C CA . THR A 1 122 ? 10.531 10.864 -20.652 1.00 62.78 122 THR A CA 1
ATOM 972 C C . THR A 1 122 ? 11.641 9.809 -20.717 1.00 62.78 122 THR A C 1
ATOM 974 O O . THR A 1 122 ? 12.376 9.767 -21.697 1.00 62.78 122 THR A O 1
ATOM 977 N N . ALA A 1 123 ? 11.773 8.959 -19.693 1.00 59.94 123 ALA A N 1
ATOM 978 C CA . ALA A 1 123 ? 12.812 7.932 -19.615 1.00 59.94 123 ALA A CA 1
ATOM 979 C C . ALA A 1 123 ? 12.534 6.700 -20.492 1.00 59.94 123 ALA A C 1
ATOM 981 O O . ALA A 1 123 ? 13.469 6.144 -21.060 1.00 59.94 123 ALA A O 1
ATOM 982 N N . MET A 1 124 ? 11.271 6.271 -20.595 1.00 67.94 124 MET A N 1
ATOM 983 C CA . MET A 1 124 ? 10.879 5.009 -21.238 1.00 67.94 124 MET A CA 1
ATOM 984 C C . MET A 1 124 ? 10.202 5.174 -22.609 1.00 67.94 124 MET A C 1
ATOM 986 O O . MET A 1 124 ? 9.913 4.174 -23.257 1.00 67.94 124 MET A O 1
ATOM 990 N N . GLY A 1 125 ? 9.930 6.404 -23.058 1.00 64.25 125 GLY A N 1
ATOM 991 C CA . GLY A 1 125 ? 9.296 6.652 -24.360 1.00 64.25 125 GLY A CA 1
ATOM 992 C C . GLY A 1 125 ? 7.852 6.144 -24.466 1.00 64.25 125 GLY A C 1
ATOM 993 O O . GLY A 1 125 ? 7.407 5.814 -25.560 1.00 64.25 125 GLY A O 1
ATOM 994 N N . LEU A 1 126 ? 7.132 6.055 -23.342 1.00 63.59 126 LEU A N 1
ATOM 995 C CA . LEU A 1 126 ? 5.759 5.537 -23.284 1.00 63.59 126 LEU A CA 1
ATOM 996 C C . LEU A 1 126 ? 4.769 6.480 -23.995 1.00 63.59 126 LEU A C 1
ATOM 998 O O . LEU A 1 126 ? 4.853 7.708 -23.847 1.00 63.59 126 LEU A O 1
ATOM 1002 N N . ALA A 1 127 ? 3.810 5.903 -24.730 1.00 57.84 127 ALA A N 1
ATOM 1003 C CA . ALA A 1 127 ? 2.661 6.627 -25.277 1.00 57.84 127 ALA A CA 1
ATOM 1004 C C . ALA A 1 127 ? 1.781 7.197 -24.146 1.00 57.84 127 ALA A C 1
ATOM 1006 O O . ALA A 1 127 ? 1.973 6.877 -22.974 1.00 57.84 127 ALA A O 1
ATOM 1007 N N . ALA A 1 128 ? 0.833 8.085 -24.471 1.00 56.94 128 ALA A N 1
ATOM 1008 C CA . ALA A 1 128 ? 0.111 8.871 -23.466 1.00 56.94 128 ALA A CA 1
ATOM 1009 C C . ALA A 1 128 ? -0.619 8.035 -22.390 1.00 56.94 128 ALA A C 1
ATOM 1011 O O . ALA A 1 128 ? -0.785 8.550 -21.279 1.00 56.94 128 ALA A O 1
ATOM 1012 N N . ASP A 1 129 ? -0.938 6.768 -22.700 1.00 58.94 129 ASP A N 1
ATOM 1013 C CA . ASP A 1 129 ? -1.888 5.928 -21.964 1.00 58.94 129 ASP A CA 1
ATOM 1014 C C . ASP A 1 129 ? -1.362 4.500 -21.657 1.00 58.94 129 ASP A C 1
ATOM 1016 O O . ASP A 1 129 ? -2.117 3.661 -21.174 1.00 58.94 129 ASP A O 1
ATOM 1020 N N . GLU A 1 130 ? -0.086 4.191 -21.934 1.00 55.47 130 GLU A N 1
ATOM 1021 C CA . GLU A 1 130 ? 0.491 2.857 -21.673 1.00 55.47 130 GLU A CA 1
ATOM 1022 C C . GLU A 1 130 ? 1.256 2.800 -20.337 1.00 55.47 130 GLU A C 1
ATOM 1024 O O . GLU A 1 130 ? 2.232 3.528 -20.144 1.00 55.47 130 GLU A O 1
ATOM 1029 N N . GLY A 1 131 ? 0.841 1.889 -19.445 1.00 52.47 131 GLY A N 1
ATOM 1030 C CA . GLY A 1 131 ? 1.533 1.544 -18.192 1.00 52.47 131 GLY A CA 1
ATOM 1031 C C . GLY A 1 131 ? 1.492 2.620 -17.096 1.00 52.47 131 GLY A C 1
ATOM 1032 O O . GLY A 1 131 ? 2.562 3.015 -16.620 1.00 52.47 131 GLY A O 1
ATOM 1033 N N . LEU A 1 132 ? 0.294 3.115 -16.728 1.00 55.69 132 LEU A N 1
ATOM 1034 C CA . LEU A 1 132 ? 0.076 4.227 -15.777 1.00 55.69 132 LEU A CA 1
ATOM 1035 C C . LEU A 1 132 ? -1.225 4.185 -14.948 1.00 55.69 132 LEU A C 1
ATOM 1037 O O . LEU A 1 132 ? -2.306 3.894 -15.499 1.00 55.69 132 LEU A O 1
#

Foldseek 3Di:
DPPLVVVLVVLLQLLVVLVVLVLVLLLLVLLVVLLVVCCVPPLSVVCVVVLVVVRDSVLSVVLSCLSNNDDDPDDHDPVSVVSSVVLVVQSVVPVNSSVVVSVVSSCCCVPPVVVVVVSNCVNHVDDPDPRD